Protein AF-A0A2N0M7M6-F1 (afdb_monomer_lite)

Radius of gyration: 24.83 Å; chains: 1; bounding box: 48×64×46 Å

pLDDT: mean 78.2, std 14.87, range [41.5, 96.94]

Secondary structure (DSSP, 8-state):
--------PPP-----HHHHHHHHHHHHHTT--HHHHHHHHHHHHHHHHHHHHHHHHHHHT-TT---HHHHHHHHHHHT-

Structure (mmCIF, N/CA/C/O backbone):
data_AF-A0A2N0M7M6-F1
#
_entry.id   AF-A0A2N0M7M6-F1
#
loop_
_atom_site.group_PDB
_atom_site.id
_atom_site.type_symbol
_atom_site.label_atom_id
_atom_site.label_alt_id
_atom_site.label_comp_id
_atom_site.label_asym_id
_atom_site.label_entity_id
_atom_site.label_seq_id
_atom_site.pdbx_PDB_ins_code
_atom_site.Cartn_x
_atom_site.Cartn_y
_atom_site.Cartn_z
_atom_site.occupancy
_atom_site.B_iso_or_equiv
_atom_site.auth_seq_id
_atom_site.auth_comp_id
_atom_site.auth_asym_id
_atom_site.auth_atom_id
_atom_site.pdbx_PDB_model_num
ATOM 1 N N . MET A 1 1 ? 13.350 19.116 28.841 1.00 41.50 1 MET A N 1
ATOM 2 C CA . MET A 1 1 ? 12.763 17.878 28.292 1.00 41.50 1 MET A CA 1
ATOM 3 C C . MET A 1 1 ? 12.453 18.130 26.827 1.00 41.50 1 MET A C 1
ATOM 5 O O . MET A 1 1 ? 11.405 18.683 26.519 1.00 41.50 1 MET A O 1
ATOM 9 N N . SER A 1 2 ? 13.411 17.866 25.943 1.00 45.03 2 SER A N 1
ATOM 10 C CA . SER A 1 2 ? 13.235 18.054 24.502 1.00 45.03 2 SER A CA 1
ATOM 11 C C . SER A 1 2 ? 12.306 16.953 24.002 1.00 45.03 2 SER A C 1
ATOM 13 O O . SER A 1 2 ? 12.672 15.783 24.041 1.00 45.03 2 SER A O 1
ATOM 15 N N . SER A 1 3 ? 11.081 17.298 23.611 1.00 51.03 3 SER A N 1
ATOM 16 C CA . SER A 1 3 ? 10.171 16.349 22.978 1.00 51.03 3 SER A CA 1
ATOM 17 C C . SER A 1 3 ? 10.707 16.022 21.582 1.00 51.03 3 SER A C 1
ATOM 19 O O . SER A 1 3 ? 10.430 16.747 20.622 1.00 51.03 3 SER A O 1
ATOM 21 N N . GLU A 1 4 ? 11.497 14.959 21.456 1.00 60.12 4 GLU A N 1
ATOM 22 C CA . GLU A 1 4 ? 11.810 14.354 20.161 1.00 60.12 4 GLU A CA 1
ATOM 23 C C . GLU A 1 4 ? 10.531 13.731 19.599 1.00 60.12 4 GLU A C 1
ATOM 25 O O . GLU A 1 4 ? 10.262 12.540 19.710 1.00 60.12 4 GLU A O 1
ATOM 30 N N . THR A 1 5 ? 9.679 14.573 19.023 1.00 59.75 5 THR A N 1
ATOM 31 C CA . THR A 1 5 ? 8.606 14.094 18.161 1.00 59.75 5 THR A CA 1
ATOM 32 C C . THR A 1 5 ? 9.272 13.588 16.888 1.00 59.75 5 THR A C 1
ATOM 34 O O . THR A 1 5 ? 9.806 14.370 16.100 1.00 59.75 5 THR A O 1
ATOM 37 N N . THR A 1 6 ? 9.313 12.265 16.710 1.00 70.38 6 THR A N 1
ATOM 38 C CA . THR A 1 6 ? 9.766 11.637 15.466 1.00 70.38 6 THR A CA 1
ATOM 39 C C . THR A 1 6 ? 9.025 12.296 14.308 1.00 70.38 6 THR A C 1
ATOM 41 O O . THR A 1 6 ? 7.797 12.211 14.213 1.00 70.38 6 THR A O 1
ATOM 44 N N . LYS A 1 7 ? 9.758 13.015 13.452 1.00 73.94 7 LYS A N 1
ATOM 45 C CA . L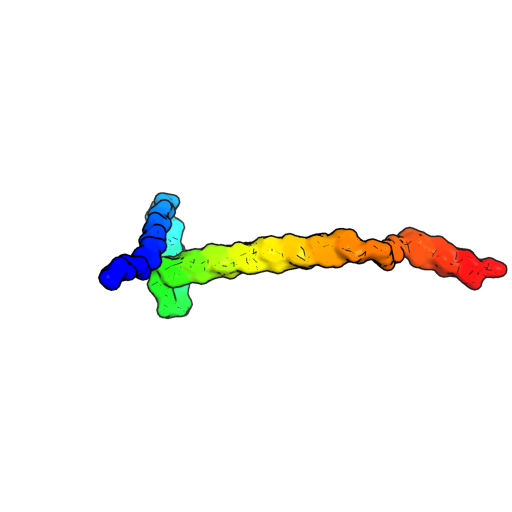YS A 1 7 ? 9.170 13.690 12.295 1.00 73.94 7 LYS A CA 1
ATOM 46 C C . LYS A 1 7 ? 8.540 12.620 11.407 1.00 73.94 7 LYS A C 1
ATOM 48 O O . LYS A 1 7 ? 9.241 11.735 10.933 1.00 73.94 7 LYS A O 1
ATOM 53 N N . ARG A 1 8 ? 7.226 12.701 11.194 1.00 77.12 8 ARG A N 1
ATOM 54 C CA . ARG A 1 8 ? 6.504 11.837 10.252 1.00 77.12 8 ARG A CA 1
ATOM 55 C C . ARG A 1 8 ? 6.494 12.523 8.883 1.00 77.12 8 ARG A C 1
ATOM 57 O O . ARG A 1 8 ? 5.732 13.483 8.723 1.00 77.12 8 ARG A O 1
ATOM 64 N N . PRO A 1 9 ? 7.353 12.119 7.929 1.00 81.50 9 PRO A N 1
ATOM 65 C CA . PRO A 1 9 ? 7.339 12.703 6.596 1.00 81.50 9 PRO A CA 1
ATOM 66 C C . PRO A 1 9 ? 5.993 12.415 5.923 1.00 81.50 9 PRO A C 1
ATOM 68 O O . PRO A 1 9 ? 5.414 11.344 6.093 1.00 81.50 9 PRO A O 1
ATOM 71 N N . ARG A 1 10 ? 5.471 13.395 5.181 1.00 85.81 10 ARG A N 1
ATOM 72 C CA . ARG A 1 10 ? 4.260 13.233 4.372 1.00 85.81 10 ARG A CA 1
ATOM 73 C C . ARG A 1 10 ? 4.678 12.988 2.932 1.00 85.81 10 ARG A C 1
ATOM 75 O O . ARG A 1 10 ? 5.366 13.829 2.360 1.00 85.81 10 ARG A O 1
ATOM 82 N N . LEU A 1 11 ? 4.242 11.869 2.366 1.00 84.06 11 LEU A N 1
ATOM 83 C CA . LEU A 1 11 ? 4.399 11.580 0.947 1.00 84.06 11 LEU A CA 1
ATOM 84 C C . LEU A 1 11 ? 3.162 12.085 0.199 1.00 84.06 11 LEU A C 1
ATOM 86 O O . LEU A 1 11 ? 2.032 11.810 0.602 1.00 84.06 11 LEU A O 1
ATOM 90 N N . VAL A 1 12 ? 3.379 12.848 -0.869 1.00 89.19 12 VAL A N 1
ATOM 91 C CA . VAL A 1 12 ? 2.321 13.311 -1.772 1.00 89.19 12 VAL A CA 1
ATOM 92 C C . VAL A 1 12 ? 2.598 12.688 -3.129 1.00 89.19 12 VAL A C 1
ATOM 94 O O . VAL A 1 12 ? 3.697 12.837 -3.655 1.00 89.19 12 VAL A O 1
ATOM 97 N N . ILE A 1 13 ? 1.617 11.961 -3.657 1.00 87.81 13 ILE A N 1
ATOM 98 C CA . ILE A 1 13 ? 1.728 11.246 -4.926 1.00 87.81 13 ILE A CA 1
ATOM 99 C C . ILE A 1 13 ? 0.667 11.807 -5.861 1.00 87.81 13 ILE A C 1
ATOM 101 O O . ILE A 1 13 ? -0.532 11.711 -5.580 1.00 87.81 13 ILE A O 1
ATOM 105 N N . ASP A 1 14 ? 1.111 12.385 -6.971 1.00 93.25 14 ASP A N 1
ATOM 106 C CA . ASP A 1 14 ? 0.214 12.831 -8.026 1.00 93.25 14 ASP A CA 1
ATOM 107 C C . ASP A 1 14 ? -0.308 11.620 -8.797 1.00 93.25 14 ASP A C 1
ATOM 109 O O . ASP A 1 14 ? 0.446 10.840 -9.377 1.00 93.25 14 ASP A O 1
ATOM 113 N N . VAL A 1 15 ? -1.628 11.457 -8.799 1.00 92.25 15 VAL A N 1
ATOM 114 C CA . VAL A 1 15 ? -2.309 10.356 -9.480 1.00 92.25 15 VAL A CA 1
ATOM 115 C C . VAL A 1 15 ? -3.463 10.886 -10.309 1.00 92.25 15 VAL A C 1
ATOM 117 O O . VAL A 1 15 ? -4.114 11.875 -9.964 1.00 92.25 15 VAL A O 1
ATOM 120 N N . THR A 1 16 ? -3.772 10.191 -11.399 1.00 96.94 16 THR A N 1
ATOM 121 C CA . THR A 1 16 ? -4.971 10.509 -12.172 1.00 96.94 16 THR A CA 1
ATOM 122 C C . THR A 1 16 ? -6.233 10.188 -11.355 1.00 96.94 16 THR A C 1
ATOM 124 O O . THR A 1 16 ? -6.213 9.314 -10.476 1.00 96.94 16 THR A O 1
ATOM 127 N N . PRO A 1 17 ? -7.378 10.837 -11.647 1.00 96.25 17 PRO A N 1
ATOM 128 C CA . PRO A 1 17 ? -8.636 10.531 -10.968 1.00 96.25 17 PRO A CA 1
ATOM 129 C C . PRO A 1 17 ? -9.044 9.060 -11.088 1.00 96.25 17 PRO A C 1
ATOM 131 O O . PRO A 1 17 ? -9.681 8.525 -10.182 1.00 96.25 17 PRO A O 1
ATOM 134 N N . ASP A 1 18 ? -8.676 8.404 -12.191 1.00 96.38 18 ASP A N 1
ATOM 135 C CA . ASP A 1 18 ? -8.976 6.994 -12.411 1.00 96.38 18 ASP A CA 1
ATOM 136 C C . ASP A 1 18 ? -8.203 6.079 -11.461 1.00 96.38 18 ASP A C 1
ATOM 138 O O . ASP A 1 18 ? -8.807 5.274 -10.750 1.00 96.38 18 ASP A O 1
ATOM 142 N N . VAL A 1 19 ? -6.889 6.290 -11.356 1.00 94.25 19 VAL A N 1
ATOM 143 C CA . VAL A 1 19 ? -6.028 5.565 -10.414 1.00 94.25 19 VAL A CA 1
ATOM 144 C C . VAL A 1 19 ? -6.537 5.755 -8.986 1.00 94.25 19 VAL A C 1
ATOM 146 O O . VAL A 1 19 ? -6.749 4.777 -8.271 1.00 94.25 19 VAL A O 1
ATOM 149 N N . ARG A 1 20 ? -6.864 6.994 -8.593 1.00 94.69 20 ARG A N 1
ATOM 150 C CA . ARG A 1 20 ? -7.421 7.280 -7.263 1.00 94.69 20 ARG A CA 1
ATOM 151 C C . ARG A 1 20 ? -8.720 6.518 -6.982 1.00 94.69 20 ARG A C 1
ATOM 153 O O . ARG A 1 20 ? -8.924 6.063 -5.858 1.00 94.69 20 ARG A O 1
ATOM 160 N N . ARG A 1 21 ? -9.614 6.384 -7.970 1.00 96.62 21 ARG A N 1
ATOM 161 C CA . ARG A 1 21 ? -10.864 5.616 -7.815 1.00 96.62 21 ARG A CA 1
ATOM 162 C C . ARG A 1 21 ? -10.591 4.133 -7.592 1.00 96.62 21 ARG A C 1
ATOM 164 O O . ARG A 1 21 ? -11.212 3.548 -6.710 1.00 96.62 21 ARG A O 1
ATOM 171 N N . ARG A 1 22 ? -9.663 3.549 -8.354 1.00 95.00 22 ARG A N 1
ATOM 172 C CA . ARG A 1 22 ? -9.289 2.130 -8.239 1.00 95.00 22 ARG A CA 1
ATOM 173 C C . ARG A 1 22 ? -8.661 1.832 -6.880 1.00 95.00 22 ARG A C 1
ATOM 175 O O . ARG A 1 22 ? -9.117 0.917 -6.204 1.00 95.00 22 ARG A O 1
ATOM 182 N N . VAL A 1 23 ? -7.719 2.670 -6.443 1.00 94.12 23 VAL A N 1
ATOM 183 C CA . VAL A 1 23 ? -7.098 2.579 -5.110 1.00 94.12 23 VAL A CA 1
ATOM 184 C C . VAL A 1 23 ? -8.153 2.677 -4.011 1.00 94.12 23 VAL A C 1
ATOM 186 O O . VAL A 1 23 ? -8.199 1.836 -3.123 1.00 94.12 23 VAL A O 1
ATOM 189 N N . LYS A 1 24 ? -9.063 3.658 -4.091 1.00 95.19 24 LYS A N 1
ATOM 190 C CA . LYS A 1 24 ? -10.141 3.808 -3.104 1.00 95.19 24 LYS A CA 1
ATOM 191 C C . LYS A 1 24 ? -11.042 2.575 -3.037 1.00 95.19 24 LYS A C 1
ATOM 193 O O . LYS A 1 24 ? -11.401 2.153 -1.944 1.00 95.19 24 LYS A O 1
ATOM 198 N N . ALA A 1 25 ? -11.447 2.045 -4.190 1.00 96.88 25 ALA A N 1
ATOM 199 C CA . ALA A 1 25 ? -12.304 0.868 -4.246 1.00 96.88 25 ALA A CA 1
ATOM 200 C C . ALA A 1 25 ? -11.609 -0.345 -3.623 1.00 96.88 25 ALA A C 1
ATOM 202 O O . ALA A 1 25 ? -12.237 -1.073 -2.865 1.00 96.88 25 ALA A O 1
ATOM 203 N N . ARG A 1 26 ? -10.315 -0.529 -3.903 1.00 95.88 26 ARG A N 1
ATOM 204 C CA . ARG A 1 26 ? -9.554 -1.653 -3.369 1.00 95.88 26 ARG A CA 1
ATOM 205 C C . ARG A 1 26 ? -9.311 -1.532 -1.865 1.00 95.88 26 ARG A C 1
ATOM 207 O O . ARG A 1 26 ? -9.636 -2.467 -1.151 1.00 95.88 26 ARG A O 1
ATOM 214 N N . ALA A 1 27 ? -8.905 -0.356 -1.387 1.00 95.38 27 ALA A N 1
ATOM 215 C CA . ALA A 1 27 ? -8.771 -0.086 0.044 1.00 95.38 27 ALA A CA 1
ATOM 216 C C . ALA A 1 27 ? -10.079 -0.355 0.810 1.00 95.38 27 ALA A C 1
ATOM 218 O O . ALA A 1 27 ? -10.061 -0.960 1.873 1.00 95.38 27 ALA A O 1
ATOM 219 N N . ALA A 1 28 ? -11.229 0.018 0.234 1.00 95.81 28 ALA A N 1
ATOM 220 C CA . ALA A 1 28 ? -12.533 -0.250 0.838 1.00 95.81 28 ALA A CA 1
ATOM 221 C C . ALA A 1 28 ? -12.911 -1.742 0.863 1.00 95.81 28 ALA A C 1
ATOM 223 O O . ALA A 1 28 ? -13.627 -2.159 1.768 1.00 95.81 28 ALA A O 1
ATOM 224 N N . LEU A 1 29 ? -12.467 -2.539 -0.117 1.00 96.50 29 LEU A N 1
ATOM 225 C CA . LEU A 1 29 ? -12.669 -3.995 -0.103 1.00 96.50 29 LEU A CA 1
ATOM 226 C C . LEU A 1 29 ? -11.865 -4.668 1.011 1.00 96.50 29 LEU A C 1
ATOM 228 O O . LEU A 1 29 ? -12.327 -5.658 1.568 1.00 96.50 29 LEU A O 1
ATOM 232 N N . ASP A 1 30 ? -10.701 -4.107 1.328 1.00 94.12 30 ASP A N 1
ATOM 233 C CA . ASP A 1 30 ? -9.775 -4.634 2.327 1.00 94.12 30 ASP A CA 1
ATOM 234 C C . ASP A 1 30 ? -10.018 -4.017 3.731 1.00 94.12 30 ASP A C 1
ATOM 236 O O . ASP A 1 30 ? -9.243 -4.259 4.649 1.00 94.12 30 ASP A O 1
ATOM 240 N N . ASP A 1 31 ? -11.096 -3.231 3.909 1.00 95.25 31 ASP A N 1
ATOM 241 C CA . ASP A 1 31 ? -11.451 -2.476 5.133 1.00 95.25 31 ASP A CA 1
ATOM 242 C C . ASP A 1 31 ? -10.325 -1.556 5.654 1.00 95.25 31 ASP A C 1
ATOM 244 O O . ASP A 1 31 ? -10.142 -1.344 6.852 1.00 95.25 31 ASP A O 1
ATOM 248 N N . MET A 1 32 ? -9.555 -0.985 4.726 1.00 94.44 32 MET A N 1
ATOM 249 C CA . MET A 1 32 ? -8.415 -0.113 5.002 1.00 94.44 32 MET A CA 1
ATOM 250 C C . MET A 1 32 ? -8.665 1.320 4.534 1.00 94.44 32 MET A C 1
ATOM 252 O O . MET A 1 32 ? -9.397 1.595 3.575 1.00 94.44 32 MET A O 1
ATOM 256 N N . THR A 1 33 ? -7.980 2.278 5.159 1.00 94.94 33 THR A N 1
ATOM 257 C CA . THR A 1 33 ? -7.857 3.611 4.564 1.00 94.94 33 THR A CA 1
ATOM 258 C C . THR A 1 33 ? -6.960 3.561 3.326 1.00 94.94 33 THR A C 1
ATOM 260 O O . THR A 1 33 ? -6.088 2.708 3.190 1.00 94.94 33 THR A O 1
ATOM 263 N N . ILE A 1 34 ? -7.117 4.532 2.421 1.00 92.88 34 ILE A N 1
ATOM 264 C CA . ILE A 1 34 ? -6.245 4.662 1.239 1.00 92.88 34 ILE A CA 1
ATOM 265 C C . ILE A 1 34 ? -4.766 4.720 1.642 1.00 92.88 34 ILE A C 1
ATOM 267 O O . ILE A 1 34 ? -3.929 4.146 0.959 1.00 92.88 34 ILE A O 1
ATOM 271 N N . ASN A 1 35 ? -4.446 5.410 2.739 1.00 91.81 35 ASN A N 1
ATOM 272 C CA . ASN A 1 35 ? -3.065 5.559 3.187 1.00 91.81 35 ASN A CA 1
ATOM 273 C C . ASN A 1 35 ? -2.493 4.238 3.698 1.00 91.81 35 ASN A C 1
ATOM 275 O O . ASN A 1 35 ? -1.364 3.916 3.357 1.00 91.81 35 ASN A O 1
ATOM 279 N N . GLU A 1 36 ? -3.260 3.492 4.495 1.00 92.38 36 GLU A N 1
ATOM 280 C CA . GLU A 1 36 ? -2.844 2.174 4.986 1.00 92.38 36 GLU A CA 1
ATOM 281 C C . GLU A 1 36 ? -2.669 1.201 3.830 1.00 92.38 36 GLU A C 1
ATOM 283 O O . GLU A 1 36 ? -1.637 0.552 3.737 1.00 92.38 36 GLU A O 1
ATOM 288 N N . TRP A 1 37 ? -3.627 1.178 2.905 1.00 94.56 37 TRP A N 1
ATOM 289 C CA . TRP A 1 37 ? -3.590 0.291 1.753 1.00 94.56 37 TRP A CA 1
ATOM 290 C C . TRP A 1 37 ? -2.405 0.580 0.823 1.00 94.56 37 TRP A C 1
ATOM 292 O O . TRP A 1 37 ? -1.688 -0.330 0.422 1.00 94.56 37 TRP A O 1
ATOM 302 N N . VAL A 1 38 ? -2.161 1.857 0.500 1.00 92.44 38 VAL A N 1
ATOM 303 C CA . VAL A 1 38 ? -1.018 2.253 -0.339 1.00 92.44 38 VAL A CA 1
ATOM 304 C C . VAL A 1 38 ? 0.302 1.984 0.376 1.00 92.44 38 VAL A C 1
ATOM 306 O O . VAL A 1 38 ? 1.251 1.545 -0.263 1.00 92.44 38 VAL A O 1
ATOM 309 N N . LEU A 1 39 ? 0.381 2.248 1.683 1.00 90.94 39 LEU A N 1
ATOM 310 C CA . LEU A 1 39 ? 1.598 1.996 2.445 1.00 90.94 39 LEU A CA 1
ATOM 311 C C . LEU A 1 39 ? 1.895 0.498 2.538 1.00 90.94 39 LEU A C 1
ATOM 313 O O . LEU A 1 39 ? 3.039 0.125 2.322 1.00 90.94 39 LEU A O 1
ATOM 317 N N . ALA A 1 40 ? 0.887 -0.334 2.808 1.00 88.94 40 ALA A N 1
ATOM 318 C CA . ALA A 1 40 ? 1.027 -1.787 2.822 1.00 88.94 40 ALA A CA 1
ATOM 319 C C . ALA A 1 40 ? 1.550 -2.293 1.475 1.00 88.94 40 ALA A C 1
ATOM 321 O O . ALA A 1 40 ? 2.569 -2.960 1.439 1.00 88.94 40 ALA A O 1
ATOM 322 N N . LEU A 1 41 ? 0.953 -1.848 0.366 1.00 89.38 41 LEU A N 1
ATOM 323 C CA . LEU A 1 41 ? 1.393 -2.247 -0.971 1.00 89.38 41 LEU A CA 1
ATOM 324 C C . LEU A 1 41 ? 2.837 -1.822 -1.291 1.00 89.38 41 LEU A C 1
ATOM 326 O O . LE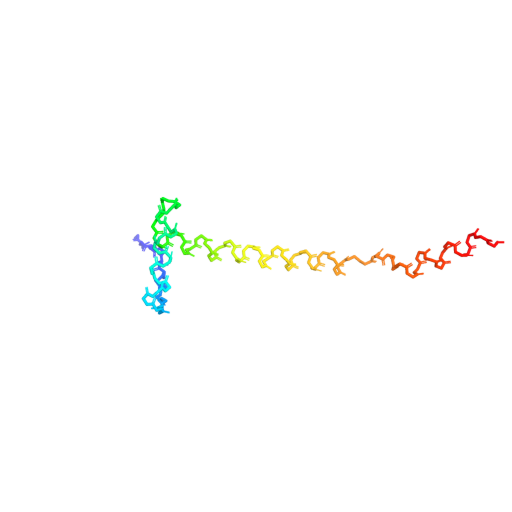U A 1 41 ? 3.556 -2.555 -1.956 1.00 89.38 41 LEU A O 1
ATOM 330 N N . ILE A 1 42 ? 3.273 -0.644 -0.827 1.00 87.44 42 ILE A N 1
ATOM 331 C CA . ILE A 1 42 ? 4.673 -0.212 -0.975 1.00 87.44 42 ILE A CA 1
ATOM 332 C C . ILE A 1 42 ? 5.607 -1.094 -0.140 1.00 87.44 42 ILE A C 1
ATOM 334 O O . ILE A 1 42 ? 6.693 -1.419 -0.602 1.00 87.44 42 ILE A O 1
ATOM 338 N N . MET A 1 43 ? 5.216 -1.443 1.087 1.00 88.06 43 MET A N 1
ATOM 339 C CA . MET A 1 43 ? 6.032 -2.289 1.959 1.00 88.06 43 MET A CA 1
ATOM 340 C C . MET A 1 43 ? 6.136 -3.713 1.412 1.00 88.06 43 MET A C 1
ATOM 342 O O . MET A 1 43 ? 7.246 -4.223 1.337 1.00 88.06 43 MET A O 1
ATOM 346 N N . ASP A 1 44 ? 5.023 -4.292 0.961 1.00 86.81 44 ASP A N 1
ATOM 347 C CA . ASP A 1 44 ? 4.979 -5.631 0.367 1.00 86.81 44 ASP A CA 1
ATOM 348 C C . ASP A 1 44 ? 5.909 -5.715 -0.857 1.00 86.81 44 ASP A C 1
ATOM 350 O O . ASP A 1 44 ? 6.742 -6.611 -0.937 1.00 86.81 44 ASP A O 1
ATOM 354 N N . GLU A 1 45 ? 5.851 -4.739 -1.773 1.00 84.31 45 GLU A N 1
ATOM 355 C CA . GLU A 1 45 ? 6.743 -4.698 -2.945 1.00 84.31 45 GLU A CA 1
ATOM 356 C C . GLU A 1 45 ? 8.225 -4.576 -2.541 1.00 84.31 45 GLU A C 1
ATOM 358 O O . GLU A 1 45 ? 9.091 -5.229 -3.119 1.00 84.31 45 GLU A O 1
ATOM 363 N N . LEU A 1 46 ? 8.539 -3.750 -1.536 1.00 79.19 46 LEU A N 1
ATOM 364 C CA . LEU A 1 46 ? 9.916 -3.578 -1.062 1.00 79.19 46 LEU A CA 1
ATOM 365 C C . LEU A 1 46 ? 10.464 -4.842 -0.389 1.00 79.19 46 LEU A C 1
ATOM 367 O O . LEU A 1 46 ? 11.646 -5.151 -0.562 1.00 79.19 46 LEU A O 1
ATOM 371 N N . GLU A 1 47 ? 9.626 -5.553 0.368 1.00 80.38 47 GLU A N 1
ATOM 372 C CA . GLU A 1 47 ? 9.968 -6.844 0.971 1.00 80.38 47 GLU A CA 1
ATOM 373 C C . GLU A 1 47 ? 10.188 -7.905 -0.116 1.00 80.38 47 GLU A C 1
ATOM 375 O O . GLU A 1 47 ? 11.207 -8.594 -0.090 1.00 80.38 47 GLU A O 1
ATOM 380 N N . GLU A 1 48 ? 9.325 -7.975 -1.135 1.00 74.56 48 GLU A N 1
ATOM 381 C CA . GLU A 1 48 ? 9.504 -8.882 -2.277 1.00 74.56 48 GLU A CA 1
ATOM 382 C C . GLU A 1 48 ? 10.801 -8.590 -3.056 1.00 74.56 48 GLU A C 1
ATOM 384 O O . GLU A 1 48 ? 11.549 -9.511 -3.403 1.00 74.56 48 GLU A O 1
ATOM 389 N N . GLU A 1 49 ? 11.128 -7.318 -3.303 1.00 70.06 49 GLU A N 1
ATOM 390 C CA . GLU A 1 49 ? 12.390 -6.932 -3.944 1.00 70.06 49 GLU A CA 1
ATOM 391 C C . GLU A 1 49 ? 13.619 -7.301 -3.100 1.00 70.06 49 GLU A C 1
ATOM 393 O O . GLU A 1 49 ? 14.684 -7.619 -3.644 1.00 70.06 49 GLU A O 1
ATOM 398 N N . GLU A 1 50 ? 13.528 -7.195 -1.775 1.00 72.25 50 GLU A N 1
ATOM 399 C CA . GLU A 1 50 ? 14.585 -7.627 -0.860 1.00 72.25 50 GLU A CA 1
ATOM 400 C C . GLU A 1 50 ? 14.740 -9.150 -0.874 1.00 72.25 50 GLU A C 1
ATOM 402 O O . GLU A 1 50 ? 15.855 -9.640 -1.059 1.00 72.25 50 GLU A O 1
ATOM 407 N N . ASP A 1 51 ? 13.639 -9.893 -0.801 1.00 66.25 51 ASP A N 1
ATOM 408 C CA . ASP A 1 51 ? 13.629 -11.354 -0.849 1.00 66.25 51 ASP A CA 1
ATOM 409 C C . ASP A 1 51 ? 14.209 -11.892 -2.161 1.00 66.25 51 ASP A C 1
ATOM 411 O O . ASP A 1 51 ? 15.022 -12.821 -2.143 1.00 66.25 51 ASP A O 1
ATOM 415 N N . ILE A 1 52 ? 13.871 -11.285 -3.304 1.00 67.94 52 ILE A N 1
ATOM 416 C CA . ILE A 1 52 ? 14.450 -11.645 -4.606 1.00 67.94 52 ILE A CA 1
ATOM 417 C C . ILE A 1 52 ? 15.956 -11.379 -4.617 1.00 67.94 52 ILE A C 1
ATOM 419 O O . ILE A 1 52 ? 16.727 -12.223 -5.081 1.00 67.94 52 ILE A O 1
ATOM 423 N N . ARG A 1 53 ? 16.404 -10.231 -4.095 1.00 65.50 53 ARG A N 1
ATOM 424 C CA . ARG A 1 53 ? 17.836 -9.906 -4.018 1.00 65.50 53 ARG A CA 1
ATOM 425 C C . ARG A 1 53 ? 18.584 -10.883 -3.118 1.00 65.50 53 ARG A C 1
ATOM 427 O O . ARG A 1 53 ? 19.614 -11.396 -3.539 1.00 65.50 53 ARG A O 1
ATOM 434 N N . ILE A 1 54 ? 18.050 -11.196 -1.938 1.00 69.19 54 ILE A N 1
ATOM 435 C CA . ILE A 1 54 ? 18.624 -12.183 -1.013 1.00 69.19 54 ILE A CA 1
ATOM 436 C C . ILE A 1 54 ? 18.652 -13.576 -1.655 1.00 69.19 54 ILE A C 1
ATOM 438 O O . ILE A 1 54 ? 19.633 -14.304 -1.511 1.00 69.19 54 ILE A O 1
ATOM 442 N N . ALA A 1 55 ? 17.597 -13.970 -2.371 1.00 63.56 55 ALA A N 1
ATOM 443 C CA . ALA A 1 55 ? 17.546 -15.250 -3.070 1.00 63.56 55 ALA A CA 1
ATOM 444 C C . ALA A 1 55 ? 18.589 -15.340 -4.196 1.00 63.56 55 ALA A C 1
ATOM 446 O O . ALA A 1 55 ? 19.229 -16.380 -4.346 1.00 63.56 55 ALA A O 1
ATOM 447 N N . LEU A 1 56 ? 18.788 -14.261 -4.960 1.00 66.81 56 LEU A N 1
ATOM 448 C CA . LEU A 1 56 ?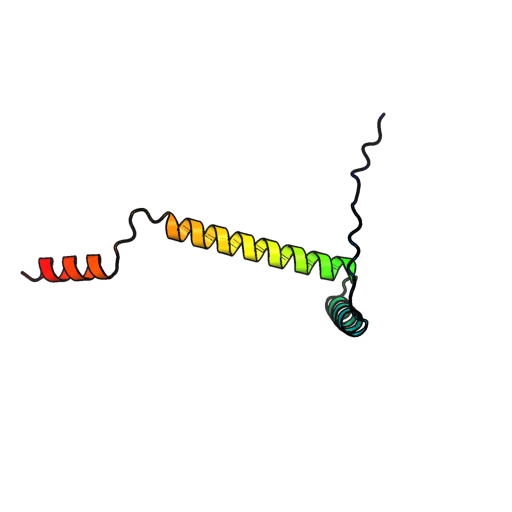 19.807 -14.183 -6.010 1.00 66.81 56 LEU A CA 1
ATOM 449 C C . LEU A 1 56 ? 21.228 -14.172 -5.436 1.00 66.81 56 LEU A C 1
ATOM 451 O O . LEU A 1 56 ? 22.094 -14.852 -5.979 1.00 66.81 56 LEU A O 1
ATOM 455 N N . ASP A 1 57 ? 21.454 -13.458 -4.334 1.00 70.81 57 ASP A N 1
ATOM 456 C CA . ASP A 1 57 ? 22.736 -13.425 -3.623 1.00 70.81 57 ASP A CA 1
ATOM 457 C C . ASP A 1 57 ? 23.104 -14.820 -3.099 1.00 70.81 57 ASP A C 1
ATOM 459 O O . ASP A 1 57 ? 24.159 -15.355 -3.423 1.00 70.81 57 ASP A O 1
ATOM 463 N N . ARG A 1 58 ? 22.159 -15.508 -2.440 1.00 66.19 58 ARG A N 1
ATOM 464 C CA . ARG A 1 58 ? 22.327 -16.908 -2.007 1.00 66.19 58 ARG A CA 1
ATOM 465 C C . ARG A 1 58 ? 22.569 -17.880 -3.158 1.00 66.19 58 ARG A C 1
ATOM 467 O O . ARG A 1 58 ? 23.231 -18.893 -2.954 1.00 66.19 58 ARG A O 1
ATOM 474 N N . LEU A 1 59 ? 22.002 -17.622 -4.337 1.00 61.75 59 LEU A N 1
ATOM 475 C CA . LEU A 1 59 ? 22.242 -18.437 -5.528 1.00 61.75 59 LEU A CA 1
ATOM 476 C C . LEU A 1 59 ? 23.648 -18.187 -6.101 1.00 61.75 59 LEU A C 1
ATOM 478 O O . LEU A 1 59 ? 24.277 -19.126 -6.585 1.00 61.75 59 LEU A O 1
ATOM 482 N N . GLY A 1 60 ? 24.136 -16.944 -6.030 1.00 61.94 60 GLY A N 1
ATOM 483 C CA . GLY A 1 60 ? 25.489 -16.549 -6.430 1.00 61.94 60 GLY A CA 1
ATOM 484 C C . GLY A 1 60 ? 26.580 -17.046 -5.476 1.00 61.94 60 GLY A C 1
ATOM 485 O O . GLY A 1 60 ? 27.637 -17.465 -5.941 1.00 61.94 60 GLY A O 1
ATOM 486 N N . ASP A 1 61 ? 26.289 -17.095 -4.175 1.00 57.66 61 ASP A N 1
ATOM 487 C CA . ASP A 1 61 ? 27.181 -17.573 -3.107 1.00 57.66 61 ASP A CA 1
ATOM 488 C C . ASP A 1 61 ? 27.282 -19.107 -3.008 1.00 57.66 61 ASP A C 1
ATOM 490 O O . ASP A 1 61 ? 27.947 -19.647 -2.119 1.00 57.66 61 ASP A O 1
ATOM 494 N N . LEU A 1 62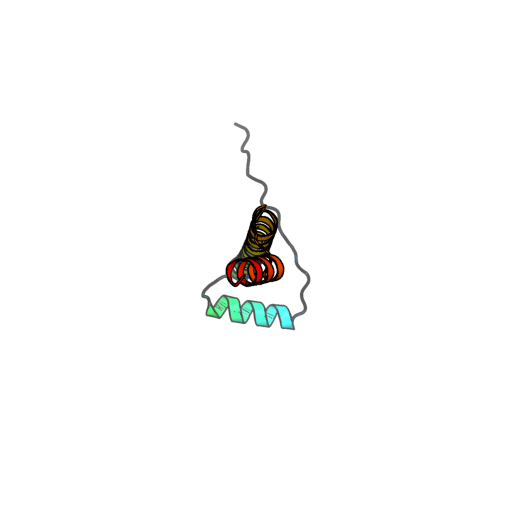 ? 26.673 -19.854 -3.937 1.00 56.00 62 LEU A N 1
ATOM 495 C CA . LEU A 1 62 ? 26.948 -21.282 -4.098 1.00 56.00 62 LEU A CA 1
ATOM 496 C C . LEU A 1 62 ? 28.334 -21.477 -4.734 1.00 56.00 62 LEU A C 1
ATOM 498 O O . LEU A 1 62 ? 28.458 -21.957 -5.865 1.00 56.0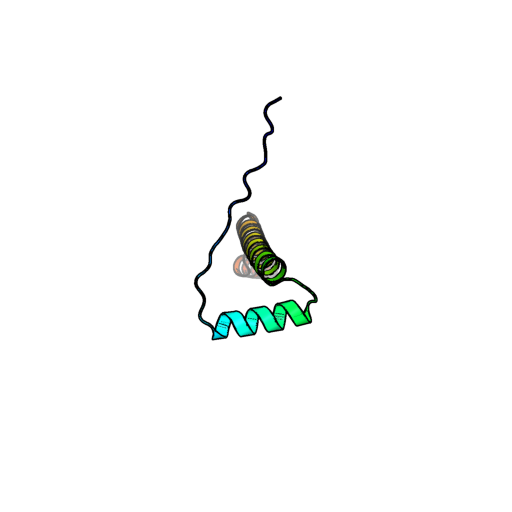0 62 LEU A O 1
ATOM 502 N N . GLU A 1 63 ? 29.378 -21.205 -3.948 1.00 52.00 63 GLU A N 1
ATOM 503 C CA . GLU A 1 63 ? 30.812 -21.448 -4.195 1.00 52.00 63 GLU A CA 1
ATOM 504 C C . GLU A 1 63 ? 31.166 -22.954 -4.323 1.00 52.00 63 GLU A C 1
ATOM 506 O O . GLU A 1 63 ? 32.311 -23.381 -4.198 1.00 52.00 63 GLU A O 1
ATOM 511 N N . GLY A 1 64 ? 30.159 -23.786 -4.592 1.00 56.00 64 GLY A N 1
ATOM 512 C CA . GLY A 1 64 ? 30.249 -25.221 -4.830 1.00 56.00 64 GLY A CA 1
ATOM 513 C C . GLY A 1 64 ? 29.089 -25.763 -5.668 1.00 56.00 64 GLY A C 1
ATOM 514 O O . GLY A 1 64 ? 28.809 -26.960 -5.601 1.00 56.00 64 GLY A O 1
ATOM 515 N N . SER A 1 65 ? 28.378 -24.919 -6.430 1.00 57.00 65 SER A N 1
ATOM 516 C CA . SER A 1 65 ? 27.384 -25.427 -7.379 1.00 57.00 65 SER A CA 1
ATOM 517 C C . SER A 1 65 ? 28.097 -26.192 -8.495 1.00 57.00 65 SER A C 1
ATOM 519 O O . SER A 1 65 ? 28.729 -25.621 -9.381 1.00 57.00 65 SER A O 1
ATOM 521 N N . VAL A 1 66 ? 28.026 -27.523 -8.424 1.00 60.97 66 VAL A N 1
ATOM 522 C CA . VAL A 1 66 ? 28.483 -28.386 -9.511 1.00 60.97 66 VAL A CA 1
ATOM 523 C C . VAL A 1 66 ? 27.587 -28.091 -10.706 1.00 60.97 66 VAL A C 1
ATOM 525 O O . VAL A 1 66 ? 26.371 -28.298 -10.646 1.00 60.97 66 VAL A O 1
ATOM 528 N N . THR A 1 67 ? 28.159 -27.559 -11.784 1.00 68.19 67 THR A N 1
ATOM 529 C CA . THR A 1 67 ? 27.372 -27.281 -12.985 1.00 68.19 67 THR A CA 1
ATOM 530 C C . THR A 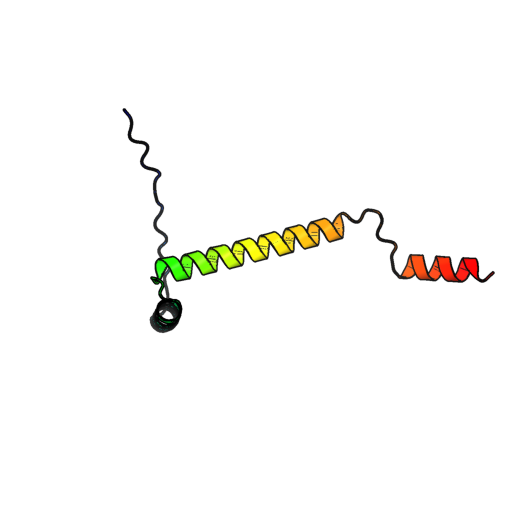1 67 ? 26.832 -28.595 -13.550 1.00 68.19 67 THR A C 1
ATOM 532 O O . THR A 1 67 ? 27.430 -29.662 -13.390 1.00 68.19 67 THR A O 1
ATOM 535 N N . LEU A 1 68 ? 25.689 -28.547 -14.240 1.00 63.06 68 LEU A N 1
ATOM 536 C CA . LEU A 1 68 ? 25.120 -29.743 -14.883 1.00 63.06 68 LEU A CA 1
ATOM 537 C C . LEU A 1 68 ? 26.130 -30.426 -15.823 1.00 63.06 68 LEU A C 1
ATOM 539 O O . LEU A 1 68 ? 26.129 -31.646 -15.971 1.00 63.06 68 LEU A O 1
ATOM 543 N N . GLU A 1 69 ? 27.023 -29.636 -16.413 1.00 69.12 69 GLU A N 1
ATOM 544 C CA . GLU A 1 69 ? 28.128 -30.093 -17.251 1.00 69.12 69 GLU A CA 1
ATOM 545 C C . GLU A 1 69 ? 29.189 -30.851 -16.446 1.00 69.12 69 GLU A C 1
ATOM 547 O O . GLU A 1 69 ? 29.632 -31.913 -16.881 1.00 69.12 69 GLU A O 1
ATOM 552 N N . GLN A 1 70 ? 29.555 -30.365 -15.257 1.00 73.19 70 GLN A N 1
ATOM 553 C CA . GLN A 1 70 ? 30.484 -31.053 -14.358 1.00 73.19 70 GLN A CA 1
ATOM 554 C C . GLN A 1 70 ? 29.913 -32.401 -13.885 1.00 73.19 70 GLN A C 1
ATOM 556 O O . GLN A 1 70 ? 30.597 -33.416 -14.002 1.00 73.19 70 GLN A O 1
ATOM 561 N N . LEU A 1 71 ? 28.633 -32.457 -13.487 1.00 71.31 71 LEU A N 1
ATOM 562 C CA . LEU A 1 71 ? 27.960 -33.718 -13.123 1.00 71.31 71 LEU A CA 1
ATOM 563 C C . LEU A 1 71 ? 27.914 -34.720 -14.287 1.00 71.31 71 LEU A C 1
ATOM 565 O O . LEU A 1 71 ? 28.032 -35.932 -14.091 1.00 71.31 71 LEU A O 1
ATOM 569 N N . HIS A 1 72 ? 27.717 -34.231 -15.514 1.00 74.94 72 HIS A N 1
ATOM 570 C CA . HIS A 1 72 ? 27.688 -35.081 -16.700 1.00 74.94 72 HIS A CA 1
ATOM 571 C C . HIS A 1 72 ? 29.070 -35.674 -17.013 1.00 74.94 72 HIS A C 1
ATOM 573 O O . HIS A 1 72 ? 29.168 -36.859 -17.335 1.00 74.94 72 HIS A O 1
ATOM 579 N N . GLN A 1 73 ? 30.134 -34.879 -16.869 1.00 78.25 73 GLN A N 1
ATOM 580 C CA . GLN A 1 73 ? 31.510 -35.341 -17.060 1.00 78.25 73 GLN A CA 1
ATOM 581 C C . GLN A 1 73 ? 31.941 -36.349 -15.989 1.00 78.25 73 GLN A C 1
ATOM 583 O O . GLN A 1 73 ? 32.547 -37.364 -16.329 1.00 78.25 73 GLN A O 1
ATOM 588 N N . GLU A 1 74 ? 31.582 -36.131 -14.721 1.00 78.38 74 GLU A N 1
ATOM 589 C CA . GLU A 1 74 ? 31.854 -37.093 -13.643 1.00 78.38 74 GLU A CA 1
ATOM 590 C C . GLU A 1 74 ? 31.177 -38.445 -13.896 1.00 78.38 74 GLU A C 1
ATOM 592 O O . GLU A 1 74 ? 31.808 -39.491 -13.742 1.00 78.38 74 GLU A O 1
ATOM 597 N N . ARG A 1 75 ? 29.918 -38.445 -14.360 1.00 70.19 75 ARG A N 1
ATOM 598 C CA . ARG A 1 75 ? 29.203 -39.687 -14.691 1.00 70.19 75 ARG A CA 1
ATOM 599 C C . ARG A 1 75 ? 29.894 -40.467 -15.812 1.00 70.19 75 ARG A C 1
ATOM 601 O O . ARG A 1 75 ? 30.070 -41.673 -15.690 1.00 70.19 75 ARG A O 1
ATOM 608 N N . LEU A 1 76 ? 30.334 -39.784 -16.869 1.00 78.06 76 LEU A N 1
ATOM 609 C CA . LEU A 1 76 ? 31.054 -40.419 -17.980 1.00 78.06 76 LEU A CA 1
ATOM 610 C C . LEU A 1 76 ? 32.417 -40.992 -17.560 1.00 78.06 76 LEU A C 1
ATOM 612 O O . LEU A 1 76 ? 32.885 -41.957 -18.163 1.00 78.06 76 LEU A O 1
ATOM 616 N N . GLN A 1 77 ? 33.065 -40.412 -16.545 1.00 73.25 77 GLN A N 1
ATOM 617 C CA . GLN A 1 77 ? 34.324 -40.927 -16.002 1.00 73.25 77 GLN A CA 1
ATOM 618 C C . GLN A 1 77 ? 34.129 -42.157 -15.106 1.00 73.25 77 GLN A C 1
ATOM 620 O O . GLN A 1 77 ? 35.022 -42.996 -15.062 1.00 73.25 77 GLN A O 1
ATOM 625 N N . GLN A 1 78 ? 32.983 -42.293 -14.432 1.00 69.31 78 GLN A N 1
ATOM 626 C CA . GLN A 1 78 ? 32.661 -43.473 -13.615 1.00 69.31 78 GLN A CA 1
ATOM 627 C C . GLN A 1 78 ? 32.257 -44.705 -14.444 1.00 69.31 78 GLN A C 1
ATOM 629 O O . GLN A 1 78 ? 32.306 -45.822 -13.936 1.00 69.31 78 GLN A O 1
ATOM 634 N N . GLU A 1 79 ? 31.867 -44.520 -15.707 1.00 66.00 79 GLU A N 1
ATOM 635 C CA . GLU A 1 79 ? 31.472 -45.599 -16.628 1.00 66.00 79 GLU A CA 1
ATOM 636 C C . GLU A 1 79 ? 32.642 -46.154 -17.477 1.00 66.00 79 GLU A C 1
ATOM 638 O O . GLU A 1 79 ? 32.415 -46.920 -18.417 1.00 66.00 79 GLU A O 1
ATOM 643 N N . ARG A 1 80 ? 33.892 -45.788 -17.160 1.00 55.28 80 ARG A N 1
ATOM 644 C CA . ARG A 1 80 ? 35.125 -46.309 -17.781 1.00 55.28 80 ARG A CA 1
ATOM 645 C C . ARG A 1 80 ? 35.941 -47.147 -16.807 1.00 55.28 80 ARG A C 1
ATOM 647 O O . ARG A 1 80 ? 36.546 -48.130 -17.290 1.00 55.28 80 ARG A O 1
#

Sequence (80 aa):
MSSETTKRPRLVIDVTPDVRRRVKARAALDDMTINEWVLALIMDELEEEEDIRIALDRLGDLEGSVTLEQLHQERLQQER

Foldseek 3Di:
DDPPPPDDDDDDDDDDPVVVVVLCVVCVVVVHDSVVSVVVVVVVVVVVVVVVVVVVVVVVPPPPPCPPVNVVVVVVVVVD